Protein AF-A0A959FWA6-F1 (afdb_monomer)

Structure (mmCIF, N/CA/C/O backbone):
data_AF-A0A959FWA6-F1
#
_entry.id   AF-A0A959FWA6-F1
#
loop_
_atom_site.group_PDB
_atom_site.id
_atom_site.type_symbol
_atom_site.label_atom_id
_atom_site.label_alt_id
_atom_site.label_comp_id
_atom_site.label_asym_id
_atom_site.label_entity_id
_atom_site.label_seq_id
_atom_site.pdbx_PDB_ins_code
_atom_site.Cartn_x
_atom_site.Cartn_y
_atom_site.Cartn_z
_atom_site.occupancy
_atom_site.B_iso_or_equiv
_atom_site.auth_seq_id
_atom_site.auth_comp_id
_atom_site.auth_asym_id
_atom_site.auth_atom_id
_atom_site.pdbx_PDB_model_num
ATOM 1 N N . MET A 1 1 ? 40.160 -28.534 -7.342 1.00 63.00 1 MET A N 1
ATOM 2 C CA . MET A 1 1 ? 40.077 -27.084 -7.047 1.00 63.00 1 MET A CA 1
ATOM 3 C C . MET A 1 1 ? 39.257 -26.884 -5.775 1.00 63.00 1 MET A C 1
ATOM 5 O O . MET A 1 1 ? 38.137 -27.387 -5.732 1.00 63.00 1 MET A O 1
ATOM 9 N N . PRO A 1 2 ? 39.785 -26.243 -4.720 1.00 67.00 2 PRO A N 1
ATOM 10 C CA . PRO A 1 2 ? 39.044 -26.059 -3.474 1.00 67.00 2 PRO A CA 1
ATOM 11 C C . PRO A 1 2 ? 37.913 -25.036 -3.663 1.00 67.00 2 PRO A C 1
ATOM 13 O O . PRO A 1 2 ? 38.147 -23.904 -4.085 1.00 67.00 2 PRO A O 1
ATOM 16 N N . ARG A 1 3 ? 36.673 -25.436 -3.354 1.00 66.62 3 ARG A N 1
ATOM 17 C CA . ARG A 1 3 ? 35.486 -24.567 -3.397 1.00 66.62 3 ARG A CA 1
ATOM 18 C C . ARG A 1 3 ? 35.587 -23.527 -2.274 1.00 66.62 3 ARG A C 1
ATOM 20 O O . ARG A 1 3 ? 35.380 -23.858 -1.108 1.00 66.62 3 ARG A O 1
ATOM 27 N N . ARG A 1 4 ? 35.923 -22.275 -2.601 1.00 69.25 4 ARG A N 1
ATOM 28 C CA . ARG A 1 4 ? 35.878 -21.163 -1.636 1.00 69.25 4 ARG A CA 1
ATOM 29 C C . ARG A 1 4 ? 34.428 -20.950 -1.192 1.00 69.25 4 ARG A C 1
ATOM 31 O O . ARG A 1 4 ? 33.586 -20.575 -2.000 1.00 69.25 4 ARG A O 1
ATOM 38 N N . ARG A 1 5 ? 34.136 -21.173 0.093 1.00 67.81 5 ARG A N 1
ATOM 39 C CA . ARG A 1 5 ? 32.869 -20.743 0.701 1.00 67.81 5 ARG A CA 1
ATOM 40 C C . ARG A 1 5 ? 32.933 -19.231 0.896 1.00 67.81 5 ARG A C 1
ATOM 42 O O . ARG A 1 5 ? 33.727 -18.748 1.702 1.00 67.81 5 ARG A O 1
ATOM 49 N N . MET A 1 6 ? 32.135 -18.494 0.133 1.00 74.50 6 MET A N 1
ATOM 50 C CA . MET A 1 6 ? 32.026 -17.044 0.260 1.00 74.50 6 MET A CA 1
ATOM 51 C C . MET A 1 6 ? 31.450 -16.721 1.644 1.00 74.50 6 MET A C 1
ATOM 53 O O . MET A 1 6 ? 30.366 -17.185 1.999 1.00 74.50 6 MET A O 1
ATOM 57 N N . ARG A 1 7 ? 32.201 -15.988 2.470 1.00 77.38 7 ARG A N 1
ATOM 58 C CA . ARG A 1 7 ? 31.714 -15.543 3.780 1.00 77.38 7 ARG A CA 1
ATOM 59 C C . ARG A 1 7 ? 30.859 -14.303 3.558 1.00 77.38 7 ARG A C 1
ATOM 61 O O . ARG A 1 7 ? 31.388 -13.241 3.252 1.00 77.38 7 ARG A O 1
ATOM 68 N N . ILE A 1 8 ? 29.545 -14.454 3.687 1.00 83.31 8 ILE A N 1
ATOM 69 C CA . ILE A 1 8 ? 28.607 -13.330 3.647 1.00 83.31 8 ILE A CA 1
ATOM 70 C C . ILE A 1 8 ? 28.869 -12.460 4.883 1.00 83.31 8 ILE A C 1
ATOM 72 O O . ILE A 1 8 ? 28.822 -12.948 6.015 1.00 83.31 8 ILE A O 1
ATOM 76 N N . THR A 1 9 ? 29.181 -11.184 4.666 1.00 89.44 9 THR A N 1
ATOM 77 C CA . THR A 1 9 ? 29.385 -10.204 5.740 1.00 89.44 9 THR A CA 1
ATOM 78 C C . THR A 1 9 ? 28.043 -9.801 6.359 1.00 89.44 9 THR A C 1
ATOM 80 O O . THR A 1 9 ? 26.993 -9.937 5.730 1.00 89.44 9 THR A O 1
ATOM 83 N N . GLY A 1 10 ? 28.047 -9.296 7.599 1.00 88.25 10 GLY A N 1
ATOM 84 C CA . GLY A 1 10 ? 26.817 -8.816 8.252 1.00 88.25 10 GLY A CA 1
ATOM 85 C C . GLY A 1 10 ? 26.087 -7.751 7.422 1.00 88.25 10 GLY A C 1
ATOM 86 O O . GLY A 1 10 ? 24.872 -7.815 7.272 1.00 88.25 10 GLY A O 1
ATOM 87 N N . PHE A 1 11 ? 26.847 -6.861 6.780 1.00 91.50 11 PHE A N 1
ATOM 88 C CA . PHE A 1 11 ? 26.321 -5.873 5.840 1.00 91.50 11 PHE A CA 1
ATOM 89 C C . PHE A 1 11 ? 25.641 -6.514 4.620 1.00 91.50 11 PHE A C 1
ATOM 91 O O . PHE A 1 11 ? 24.535 -6.126 4.263 1.00 91.50 11 PHE A O 1
ATOM 98 N N . ALA A 1 12 ? 26.243 -7.544 4.017 1.00 91.94 12 ALA A N 1
ATOM 99 C CA . ALA A 1 12 ? 25.627 -8.241 2.890 1.00 91.94 12 ALA A CA 1
ATOM 100 C C . ALA A 1 12 ? 24.301 -8.921 3.280 1.00 91.94 12 ALA A C 1
ATOM 102 O O . ALA A 1 12 ? 23.360 -8.907 2.493 1.00 91.94 12 ALA A O 1
ATOM 103 N N . ARG A 1 13 ? 24.180 -9.452 4.508 1.00 91.00 13 ARG A N 1
ATOM 104 C CA . ARG A 1 13 ? 22.890 -9.964 5.014 1.00 91.00 13 ARG A CA 1
ATOM 105 C C . ARG A 1 13 ? 21.839 -8.858 5.140 1.00 91.00 13 ARG A C 1
ATOM 107 O O . ARG A 1 13 ? 20.689 -9.089 4.790 1.00 91.00 13 ARG A O 1
ATOM 114 N N . PHE A 1 14 ? 22.234 -7.673 5.603 1.00 94.19 14 PHE A N 1
ATOM 115 C CA . PHE A 1 14 ? 21.344 -6.515 5.716 1.00 94.19 14 PHE A CA 1
ATOM 116 C C . PHE A 1 14 ? 20.863 -6.009 4.348 1.00 94.19 14 PHE A C 1
ATOM 118 O O . PHE A 1 14 ? 19.675 -5.760 4.169 1.00 94.19 14 PHE A O 1
ATOM 125 N N . VAL A 1 15 ? 21.752 -5.928 3.354 1.00 93.94 15 VAL A N 1
ATOM 126 C CA . VAL A 1 15 ? 21.371 -5.529 1.988 1.00 93.94 15 VAL A CA 1
ATOM 127 C C . VAL A 1 15 ? 20.414 -6.547 1.361 1.00 93.94 15 VAL A C 1
ATOM 129 O O . VAL A 1 15 ? 19.403 -6.157 0.787 1.00 93.94 15 VAL A O 1
ATOM 132 N N . LEU A 1 16 ? 20.679 -7.848 1.521 1.00 92.12 16 LEU A N 1
ATOM 133 C CA . LEU A 1 16 ? 19.768 -8.899 1.050 1.00 92.12 16 LEU A CA 1
ATOM 134 C C . LEU A 1 16 ? 18.386 -8.807 1.709 1.00 92.12 16 LEU A C 1
ATOM 136 O O . LEU A 1 16 ? 17.377 -9.015 1.042 1.00 92.12 16 LEU A O 1
ATOM 140 N N . PHE A 1 17 ? 18.335 -8.464 2.996 1.00 95.06 17 PHE A N 1
ATOM 141 C CA . PHE A 1 17 ? 17.080 -8.218 3.698 1.00 95.06 17 PHE A CA 1
ATOM 142 C C . PHE A 1 17 ? 16.332 -7.010 3.122 1.00 95.06 17 PHE A C 1
ATOM 144 O O . PHE A 1 17 ? 15.143 -7.120 2.831 1.00 95.06 17 PHE A O 1
ATOM 151 N N . LEU A 1 18 ? 17.015 -5.883 2.893 1.00 93.38 18 LEU A N 1
ATOM 152 C CA . LEU A 1 18 ? 16.394 -4.684 2.321 1.00 93.38 18 LEU A CA 1
ATOM 153 C C . LEU A 1 18 ? 15.797 -4.934 0.936 1.00 93.38 18 LEU A C 1
ATOM 155 O O . LEU A 1 18 ? 14.691 -4.475 0.674 1.00 93.38 18 LEU A O 1
ATOM 159 N N . ILE A 1 19 ? 16.475 -5.699 0.079 1.00 91.94 19 ILE A N 1
ATOM 160 C CA . ILE A 1 19 ? 15.973 -6.027 -1.266 1.00 91.94 19 ILE A CA 1
ATOM 161 C C . ILE A 1 19 ? 14.607 -6.727 -1.212 1.00 91.94 19 ILE A C 1
ATOM 163 O O . ILE A 1 19 ? 13.808 -6.566 -2.126 1.00 91.94 19 ILE A O 1
ATOM 167 N N . ILE A 1 20 ? 14.317 -7.475 -0.145 1.00 92.12 20 ILE A N 1
ATOM 168 C CA . ILE A 1 20 ? 13.043 -8.185 0.023 1.00 92.12 20 ILE A CA 1
ATOM 169 C C . ILE A 1 20 ? 12.034 -7.321 0.786 1.00 92.12 20 ILE A C 1
ATOM 171 O O . ILE A 1 20 ? 10.876 -7.212 0.392 1.00 92.12 20 ILE A O 1
ATOM 175 N N . VAL A 1 21 ? 12.456 -6.687 1.879 1.00 94.12 21 VAL A N 1
ATOM 176 C CA . VAL A 1 21 ? 11.540 -5.975 2.778 1.00 94.12 21 VAL A CA 1
ATOM 177 C C . VAL A 1 21 ? 11.079 -4.641 2.212 1.00 94.12 21 VAL A C 1
ATOM 179 O O . VAL A 1 21 ? 9.923 -4.281 2.407 1.00 94.12 21 VAL A O 1
ATOM 182 N N . VAL A 1 22 ? 11.927 -3.921 1.480 1.00 89.19 22 VAL A N 1
ATOM 183 C CA . VAL A 1 22 ? 11.553 -2.642 0.859 1.00 89.19 22 VAL A CA 1
ATOM 184 C C . VAL A 1 22 ? 10.373 -2.792 -0.114 1.00 89.19 22 VAL A C 1
ATOM 186 O O . VAL A 1 22 ? 9.373 -2.105 0.101 1.00 89.19 22 VAL A O 1
ATOM 189 N N . PRO A 1 23 ? 10.399 -3.690 -1.123 1.00 84.69 23 PRO A N 1
ATOM 190 C CA . PRO A 1 23 ? 9.252 -3.855 -2.015 1.00 84.69 23 PRO A CA 1
ATOM 191 C C . PRO A 1 23 ? 8.021 -4.409 -1.288 1.00 84.69 23 PRO A C 1
ATOM 193 O O . PRO A 1 23 ? 6.915 -3.951 -1.550 1.00 84.69 23 PRO A O 1
ATOM 196 N N . LEU A 1 24 ? 8.185 -5.324 -0.324 1.00 88.12 24 LEU A N 1
ATOM 197 C CA . LEU A 1 24 ? 7.060 -5.821 0.482 1.00 88.12 24 LEU A CA 1
ATOM 198 C C . LEU A 1 24 ? 6.378 -4.708 1.286 1.00 88.12 24 LEU A C 1
ATOM 200 O O . LEU A 1 24 ? 5.153 -4.651 1.356 1.00 88.12 24 LEU A O 1
ATOM 204 N N . THR A 1 25 ? 7.167 -3.812 1.875 1.00 87.62 25 THR A N 1
ATOM 205 C CA . THR A 1 25 ? 6.650 -2.685 2.660 1.00 87.62 25 THR A CA 1
ATOM 206 C C . THR A 1 25 ? 5.933 -1.691 1.755 1.00 87.62 25 THR A C 1
ATOM 208 O O . THR A 1 25 ? 4.872 -1.197 2.119 1.00 87.62 25 THR A O 1
ATOM 211 N N . TYR A 1 26 ? 6.474 -1.437 0.560 1.00 85.62 26 TYR A N 1
ATOM 212 C CA . TYR A 1 26 ? 5.823 -0.598 -0.441 1.00 85.62 26 TYR A CA 1
ATOM 213 C C . TYR A 1 26 ? 4.452 -1.162 -0.844 1.00 85.62 26 T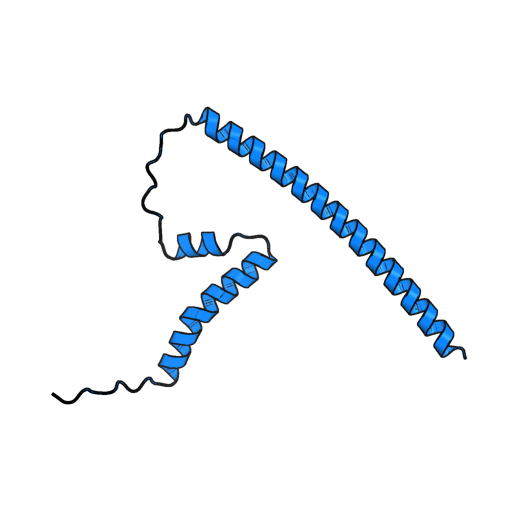YR A C 1
ATOM 215 O O . TYR A 1 26 ? 3.465 -0.441 -0.761 1.00 85.62 26 TYR A O 1
ATOM 223 N N . ILE A 1 27 ? 4.359 -2.463 -1.155 1.00 86.31 27 ILE A N 1
ATOM 224 C CA . ILE A 1 27 ? 3.073 -3.124 -1.453 1.00 86.31 27 ILE A CA 1
ATOM 225 C C . ILE A 1 27 ? 2.107 -2.993 -0.273 1.00 86.31 27 ILE A C 1
ATOM 227 O O . ILE A 1 27 ? 0.945 -2.659 -0.475 1.00 86.31 27 ILE A O 1
ATOM 231 N N . GLY A 1 28 ? 2.577 -3.224 0.957 1.00 85.44 28 GLY A N 1
ATOM 232 C CA . GLY A 1 28 ? 1.738 -3.119 2.151 1.00 85.44 28 GLY A CA 1
ATOM 233 C C . GLY A 1 28 ? 1.176 -1.711 2.372 1.00 85.44 28 GLY A C 1
ATOM 234 O O . GLY A 1 28 ? -0.005 -1.560 2.679 1.00 85.44 28 GLY A O 1
ATOM 235 N N . VAL A 1 29 ? 1.998 -0.674 2.178 1.00 85.38 29 VAL A N 1
ATOM 236 C CA . VAL A 1 29 ? 1.564 0.728 2.295 1.00 85.38 29 VAL A CA 1
ATOM 237 C C . VAL A 1 29 ? 0.605 1.106 1.169 1.00 85.38 29 VAL A C 1
ATOM 239 O O . VAL A 1 29 ? -0.399 1.763 1.433 1.00 85.38 29 VAL A O 1
ATOM 242 N N . SER A 1 30 ? 0.885 0.693 -0.066 1.00 80.00 30 SER A N 1
ATOM 243 C CA . SER A 1 30 ? 0.011 0.963 -1.209 1.00 80.00 30 SER A CA 1
ATOM 244 C C . SER A 1 30 ? -1.345 0.270 -1.059 1.00 80.00 30 SER A C 1
ATOM 246 O O . SER A 1 30 ? -2.364 0.924 -1.248 1.00 80.00 30 SER A O 1
ATOM 248 N N . TYR A 1 31 ? -1.377 -0.983 -0.585 1.00 83.44 31 TYR A N 1
ATOM 249 C CA . TYR A 1 31 ? -2.626 -1.703 -0.309 1.00 83.44 31 TYR A CA 1
ATOM 250 C C . TYR A 1 31 ? -3.494 -0.974 0.722 1.00 83.44 31 TYR A C 1
ATOM 252 O O . TYR A 1 31 ? -4.699 -0.844 0.540 1.00 83.44 31 TYR A O 1
ATOM 260 N N . TYR A 1 32 ? -2.883 -0.436 1.783 1.00 79.31 32 TYR A N 1
ATOM 261 C CA . TYR A 1 32 ? -3.612 0.344 2.786 1.00 79.31 32 TYR A CA 1
ATOM 262 C C . TYR A 1 32 ? -4.181 1.661 2.230 1.00 79.31 32 TYR A C 1
ATOM 264 O O . TYR A 1 32 ? -5.207 2.139 2.702 1.00 79.31 32 TYR A O 1
ATOM 272 N N . LYS A 1 33 ? -3.526 2.255 1.228 1.00 80.75 33 LYS A N 1
ATOM 273 C CA . LYS A 1 33 ? -3.977 3.488 0.567 1.00 80.75 33 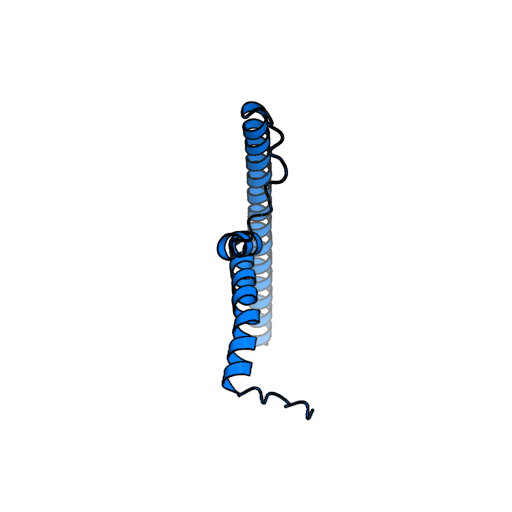LYS A CA 1
ATOM 274 C C . LYS A 1 33 ? -4.953 3.251 -0.592 1.00 80.75 33 LYS A C 1
ATOM 276 O O . LYS A 1 33 ? -5.427 4.226 -1.162 1.00 80.75 33 LYS A O 1
ATOM 281 N N . GLY A 1 34 ? -5.231 1.994 -0.947 1.00 68.00 34 GLY A N 1
ATOM 282 C CA . GLY A 1 34 ? -6.018 1.648 -2.135 1.00 68.00 34 GLY A CA 1
ATOM 283 C C . GLY A 1 34 ? -5.268 1.853 -3.458 1.00 68.00 34 GLY A C 1
ATOM 284 O O . GLY A 1 34 ? -5.884 1.845 -4.516 1.00 68.00 34 GLY A O 1
ATOM 285 N N . GLU A 1 35 ? -3.946 2.041 -3.414 1.00 73.31 35 GLU A N 1
ATOM 286 C CA . GLU A 1 35 ? -3.095 2.149 -4.600 1.00 73.31 35 GLU A CA 1
ATOM 287 C C . GLU A 1 35 ? -2.567 0.771 -5.022 1.00 73.31 35 GLU A C 1
ATOM 289 O O . GLU A 1 35 ? -2.206 -0.068 -4.188 1.00 73.31 35 GLU A O 1
ATOM 294 N N . ASP A 1 36 ? -2.433 0.557 -6.332 1.00 74.44 36 ASP A N 1
ATOM 295 C CA . ASP A 1 36 ? -2.000 -0.720 -6.898 1.00 74.44 36 ASP A CA 1
ATOM 296 C C . ASP A 1 36 ? -0.463 -0.872 -6.849 1.00 74.44 36 ASP A C 1
ATOM 298 O O . ASP A 1 36 ? 0.272 -0.729 -7.831 1.00 74.44 36 ASP A O 1
ATOM 302 N N . GLY A 1 37 ? 0.062 -1.127 -5.646 1.00 74.50 37 GLY A N 1
ATOM 303 C CA . GLY A 1 37 ? 1.505 -1.147 -5.372 1.00 74.50 37 GLY A CA 1
ATOM 304 C C . GLY A 1 37 ? 2.288 -2.186 -6.179 1.00 74.50 37 GLY A C 1
ATOM 305 O O . GLY A 1 37 ? 3.476 -2.001 -6.443 1.00 74.50 37 GLY A O 1
ATOM 306 N N . LEU A 1 38 ? 1.632 -3.270 -6.610 1.00 74.50 38 LEU A N 1
ATOM 307 C CA . LEU A 1 38 ? 2.253 -4.289 -7.453 1.00 74.50 38 LEU A CA 1
ATOM 308 C C . LEU A 1 38 ? 2.461 -3.788 -8.889 1.00 74.50 38 LEU A C 1
ATOM 310 O O . LEU A 1 38 ? 3.469 -4.134 -9.505 1.00 74.50 38 LEU A O 1
ATOM 314 N N . GLN A 1 39 ? 1.539 -2.976 -9.410 1.00 73.06 39 GLN A N 1
ATOM 315 C CA . GLN A 1 39 ? 1.651 -2.375 -10.736 1.00 73.06 39 GLN A CA 1
ATOM 316 C C . GLN A 1 39 ? 2.759 -1.314 -10.751 1.00 73.06 39 GLN A C 1
ATOM 318 O O . GLN A 1 39 ? 3.680 -1.408 -11.558 1.00 73.06 39 GLN A O 1
ATOM 323 N N . ASN A 1 40 ? 2.789 -0.436 -9.746 1.00 77.44 40 ASN A N 1
ATOM 324 C CA . ASN A 1 40 ? 3.848 0.566 -9.595 1.00 77.44 40 ASN A CA 1
ATOM 325 C C . ASN A 1 40 ? 5.252 -0.053 -9.468 1.00 77.44 40 ASN A C 1
ATOM 327 O O . ASN A 1 40 ? 6.216 0.501 -9.988 1.00 77.44 40 ASN A O 1
ATOM 331 N N . ILE A 1 41 ? 5.398 -1.207 -8.799 1.00 74.50 41 ILE A N 1
ATOM 332 C CA . ILE A 1 41 ? 6.684 -1.924 -8.725 1.00 74.50 41 ILE A CA 1
ATOM 333 C C . ILE A 1 41 ? 7.103 -2.471 -10.090 1.00 74.50 41 ILE A C 1
ATOM 335 O O . ILE A 1 41 ? 8.288 -2.414 -10.418 1.00 74.50 41 ILE A O 1
ATOM 339 N N . LYS A 1 42 ? 6.166 -3.015 -10.876 1.00 76.50 42 LYS A N 1
ATOM 340 C CA . LYS A 1 42 ? 6.465 -3.501 -12.232 1.00 76.50 42 LYS A CA 1
ATOM 341 C C . LYS A 1 42 ? 6.957 -2.355 -13.116 1.00 76.50 42 LYS A C 1
ATOM 343 O O . LYS A 1 42 ? 7.973 -2.520 -13.790 1.00 76.50 42 LYS A O 1
ATOM 348 N N . ASP A 1 43 ? 6.310 -1.198 -13.009 1.00 77.94 43 ASP A N 1
ATOM 349 C CA . ASP A 1 43 ? 6.661 0.015 -13.748 1.00 77.94 43 ASP A CA 1
ATOM 350 C C . ASP A 1 43 ? 8.019 0.588 -13.286 1.00 77.94 43 ASP A C 1
ATOM 352 O O . ASP A 1 43 ? 8.886 0.885 -14.107 1.00 77.94 43 ASP A O 1
ATOM 356 N N . LEU A 1 44 ? 8.273 0.653 -11.969 1.00 75.19 44 LEU A N 1
ATOM 357 C CA . LEU A 1 44 ? 9.547 1.101 -11.375 1.00 75.19 44 LEU A CA 1
ATOM 358 C C . LEU A 1 44 ? 10.732 0.192 -11.718 1.00 75.19 44 LEU A C 1
ATOM 360 O O . LEU A 1 44 ? 11.856 0.670 -11.878 1.00 75.19 44 LEU A O 1
ATOM 364 N N . LEU A 1 45 ? 10.503 -1.120 -11.796 1.00 77.25 45 LEU A N 1
ATOM 365 C CA . LEU A 1 45 ? 11.532 -2.095 -12.155 1.00 77.25 45 LEU A CA 1
ATOM 366 C C . LEU A 1 45 ? 11.759 -2.181 -13.669 1.00 77.25 45 LEU A C 1
ATOM 368 O O . LEU A 1 45 ? 12.612 -2.959 -14.098 1.00 77.25 45 LEU A O 1
ATOM 372 N N . GLY A 1 46 ? 11.021 -1.406 -14.475 1.00 68.06 46 GLY A N 1
ATOM 373 C CA . GLY A 1 46 ? 11.116 -1.447 -15.933 1.00 68.06 46 GLY A CA 1
ATOM 374 C C . GLY A 1 46 ? 10.786 -2.828 -16.497 1.00 68.06 46 GLY A C 1
ATOM 375 O O . GLY A 1 46 ? 11.223 -3.168 -17.595 1.00 68.06 46 GLY A O 1
ATOM 376 N N . ILE A 1 47 ? 10.033 -3.639 -15.744 1.00 68.69 47 ILE A N 1
ATOM 377 C CA . ILE A 1 47 ? 9.437 -4.874 -16.243 1.00 68.69 47 ILE A CA 1
ATOM 378 C C . ILE A 1 47 ? 8.192 -4.432 -17.008 1.00 68.69 47 ILE A C 1
ATOM 380 O O . ILE A 1 47 ? 7.059 -4.701 -16.613 1.00 68.69 47 ILE A O 1
ATOM 384 N N . GLU A 1 48 ? 8.416 -3.708 -18.107 1.00 56.22 48 GLU A N 1
ATOM 385 C CA . GLU A 1 48 ? 7.425 -3.621 -19.160 1.00 56.22 48 GLU A CA 1
ATOM 386 C C . GLU A 1 48 ? 7.137 -5.068 -19.545 1.00 56.22 48 GLU A C 1
ATOM 388 O O . GLU A 1 48 ? 8.023 -5.820 -19.972 1.00 56.22 48 GLU A O 1
ATOM 393 N N . GLN A 1 49 ? 5.895 -5.498 -19.326 1.00 55.62 49 GLN A N 1
ATOM 394 C CA . GLN A 1 49 ? 5.394 -6.662 -20.034 1.00 55.62 49 GLN A CA 1
ATOM 395 C C . GLN A 1 49 ? 5.740 -6.396 -21.499 1.00 55.62 49 GLN A C 1
ATOM 397 O O . GLN A 1 49 ? 5.385 -5.332 -22.014 1.00 55.62 49 GLN A O 1
ATOM 402 N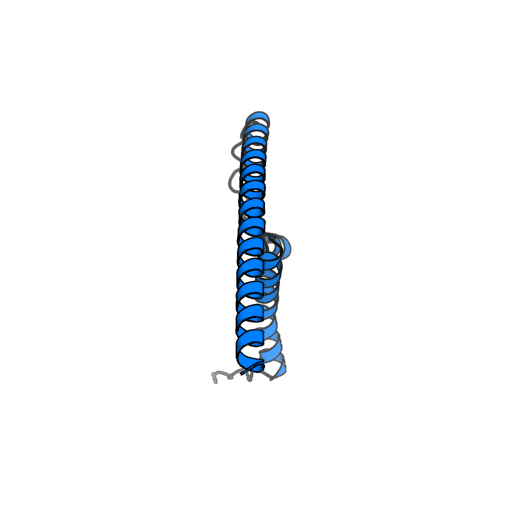 N . GLN A 1 50 ? 6.484 -7.308 -22.143 1.00 48.44 50 GLN A N 1
ATOM 403 C CA . GLN A 1 50 ? 6.591 -7.300 -23.604 1.00 48.44 50 GLN A CA 1
ATOM 404 C C . GLN A 1 50 ? 5.207 -6.955 -24.136 1.00 48.44 50 GLN A C 1
ATOM 406 O O . GLN A 1 50 ? 4.258 -7.538 -23.605 1.00 48.44 50 GLN A O 1
ATOM 411 N N . PRO A 1 51 ? 5.071 -6.007 -25.079 1.00 45.53 51 PRO A N 1
ATOM 412 C CA . PRO A 1 51 ? 3.765 -5.564 -25.520 1.00 45.53 51 PRO A CA 1
ATOM 413 C C . PRO A 1 51 ? 2.995 -6.809 -25.932 1.00 45.53 51 PRO A C 1
ATOM 415 O O . PRO A 1 51 ? 3.282 -7.401 -26.972 1.00 45.53 51 PRO A O 1
ATOM 418 N N . THR A 1 52 ? 2.060 -7.241 -25.082 1.00 47.72 52 THR A N 1
ATOM 419 C CA . THR A 1 52 ? 0.993 -8.143 -25.473 1.00 47.72 52 THR A CA 1
ATOM 420 C C . THR A 1 52 ? 0.443 -7.461 -26.699 1.00 47.72 52 THR A C 1
ATOM 422 O O . THR A 1 52 ? 0.058 -6.294 -26.586 1.00 47.72 52 THR A O 1
ATOM 425 N N . GLU A 1 53 ? 0.601 -8.102 -27.860 1.00 44.53 53 GLU A N 1
ATOM 426 C CA . GLU A 1 53 ? 0.290 -7.533 -29.165 1.00 44.53 53 GLU A CA 1
ATOM 427 C C . GLU A 1 53 ? -0.897 -6.596 -29.008 1.00 44.53 53 GLU A C 1
ATOM 429 O O . GLU A 1 53 ? -1.974 -7.038 -28.595 1.00 44.53 53 GLU A O 1
ATOM 434 N N . LYS A 1 54 ? -0.673 -5.292 -29.230 1.00 42.88 54 LYS A N 1
ATOM 435 C CA . LYS A 1 54 ? -1.760 -4.325 -29.304 1.00 42.88 54 LYS A CA 1
ATOM 436 C C . LYS A 1 54 ? -2.640 -4.803 -30.445 1.00 42.88 54 LYS A C 1
ATOM 438 O O . LYS A 1 54 ? -2.427 -4.447 -31.601 1.00 42.88 54 LYS A O 1
ATOM 443 N N . LYS A 1 55 ? -3.613 -5.652 -30.124 1.00 45.72 55 LYS A N 1
ATOM 444 C CA . LYS A 1 55 ? -4.798 -5.840 -30.929 1.00 45.72 55 LYS A CA 1
ATOM 445 C C . LYS A 1 55 ? -5.348 -4.430 -31.003 1.00 45.72 55 LYS A C 1
ATOM 447 O O . LYS A 1 55 ? -5.701 -3.866 -29.975 1.00 45.72 55 LYS A O 1
ATOM 452 N N . THR A 1 56 ? -5.255 -3.819 -32.176 1.00 45.75 56 THR A N 1
ATOM 453 C CA . THR A 1 56 ? -5.844 -2.516 -32.469 1.00 45.75 56 THR A CA 1
ATOM 454 C C . THR A 1 56 ? -7.342 -2.663 -32.251 1.00 45.75 56 THR A C 1
ATOM 456 O O . THR A 1 56 ? -8.078 -3.054 -33.155 1.00 45.75 56 THR A O 1
ATOM 459 N N . VAL A 1 57 ? -7.763 -2.490 -31.005 1.00 52.62 57 VAL A N 1
ATOM 460 C CA . VAL A 1 57 ? -9.144 -2.262 -30.635 1.00 52.62 57 VAL A CA 1
ATOM 461 C C . VAL A 1 57 ? -9.373 -0.794 -30.951 1.00 52.62 57 VAL A C 1
ATOM 463 O O . VAL A 1 57 ? -8.562 0.059 -30.599 1.00 52.62 57 VAL A O 1
ATOM 466 N N . ASP A 1 58 ? -10.414 -0.540 -31.733 1.00 49.09 58 ASP A N 1
ATOM 467 C CA . ASP A 1 58 ? -10.861 0.798 -32.095 1.00 49.09 58 ASP A CA 1
ATOM 468 C C . ASP A 1 58 ? -10.898 1.681 -30.829 1.00 49.09 58 ASP A C 1
ATOM 470 O O . ASP A 1 58 ? -11.520 1.261 -29.846 1.00 49.09 58 ASP A O 1
ATOM 474 N N . PRO A 1 59 ? -10.266 2.872 -30.806 1.00 56.69 59 PRO A N 1
ATOM 475 C CA . PRO A 1 59 ? -10.224 3.735 -29.618 1.00 56.69 59 PRO A CA 1
ATOM 476 C C . PRO A 1 59 ? -11.622 4.061 -29.066 1.00 56.69 59 PRO A C 1
ATOM 478 O O . PRO A 1 59 ? -11.790 4.263 -27.869 1.00 56.69 59 PRO A O 1
ATOM 481 N N . THR A 1 60 ? -12.651 4.007 -29.915 1.00 57.38 60 THR A N 1
ATOM 482 C CA . THR A 1 60 ? -14.058 4.211 -29.542 1.00 57.38 60 THR A CA 1
ATOM 483 C C . THR A 1 60 ? -14.633 3.090 -28.665 1.00 57.38 60 THR A C 1
ATOM 485 O O . THR A 1 60 ? -15.568 3.320 -27.904 1.00 57.38 60 THR A O 1
ATOM 488 N N . VAL A 1 61 ? -14.104 1.867 -28.764 1.00 60.34 61 VAL A N 1
ATOM 489 C CA . VAL A 1 61 ? -14.538 0.719 -27.946 1.00 60.34 61 VAL A CA 1
ATOM 490 C C . VAL A 1 61 ? -13.809 0.706 -26.602 1.00 60.34 61 VAL A C 1
ATOM 492 O O . VAL A 1 61 ? -14.393 0.328 -25.590 1.00 60.34 61 VAL A O 1
ATOM 495 N N . GLU A 1 62 ? -12.552 1.146 -26.577 1.00 59.62 62 GLU A N 1
ATOM 496 C CA . GLU A 1 62 ? -11.758 1.246 -25.350 1.00 59.62 62 GLU A CA 1
ATOM 497 C C . GLU A 1 62 ? -12.288 2.356 -24.430 1.00 59.62 62 GLU A C 1
ATOM 499 O O . GLU A 1 62 ? -12.484 2.110 -23.244 1.00 59.62 62 GLU A O 1
ATOM 504 N N . GLU A 1 63 ? -12.642 3.525 -24.976 1.00 63.62 63 GLU A N 1
ATOM 505 C CA . GLU A 1 63 ? -13.291 4.604 -24.214 1.00 63.62 63 GLU A CA 1
ATOM 506 C C . GLU A 1 63 ? -14.629 4.163 -23.600 1.00 63.62 63 GLU A C 1
ATOM 508 O O . GLU A 1 63 ? -14.878 4.419 -22.424 1.00 63.62 63 GLU A O 1
ATOM 513 N N . ALA A 1 64 ? -15.456 3.427 -24.349 1.00 66.81 64 ALA A N 1
ATOM 514 C CA . ALA A 1 64 ? -16.734 2.920 -23.844 1.00 66.81 64 ALA A CA 1
ATOM 515 C C . ALA A 1 64 ? -16.563 1.881 -22.717 1.00 66.81 64 ALA A C 1
ATOM 517 O O . ALA A 1 64 ? -17.339 1.870 -21.763 1.00 66.81 64 ALA A O 1
ATOM 518 N N . LEU A 1 65 ? -15.541 1.021 -22.803 1.00 69.06 65 LEU A N 1
ATOM 519 C CA . LEU A 1 65 ? -15.224 0.039 -21.758 1.00 69.06 65 LEU A CA 1
ATOM 520 C C . LEU A 1 65 ? -14.597 0.679 -20.516 1.00 69.06 65 LEU A C 1
ATOM 522 O O . LEU A 1 65 ? -14.800 0.184 -19.407 1.00 69.06 65 LEU A O 1
ATOM 526 N N . LEU A 1 66 ? -13.823 1.749 -20.693 1.00 70.88 66 LEU A N 1
ATOM 527 C CA . LEU A 1 66 ? -13.261 2.529 -19.593 1.00 70.88 66 LEU A CA 1
ATOM 528 C C . LEU A 1 66 ? -14.357 3.309 -18.863 1.00 70.88 66 LEU A C 1
ATOM 530 O O . LEU A 1 66 ? -14.359 3.338 -17.637 1.00 70.88 66 LEU A O 1
ATOM 534 N N . GLU A 1 67 ? -15.318 3.888 -19.585 1.00 75.19 67 GLU A N 1
ATOM 535 C CA . GLU A 1 67 ? -16.437 4.609 -18.973 1.00 75.19 67 GLU A CA 1
ATOM 536 C C . GLU A 1 67 ? -17.362 3.675 -18.177 1.00 75.19 67 GLU A C 1
ATOM 538 O O . GLU A 1 67 ? -17.796 4.025 -17.079 1.00 75.19 67 GLU A O 1
ATOM 543 N N . ASP A 1 68 ? -17.610 2.462 -18.677 1.00 74.12 68 ASP A N 1
ATOM 544 C CA . ASP A 1 68 ? -18.370 1.444 -17.943 1.00 74.12 68 ASP A CA 1
ATOM 545 C C . ASP A 1 68 ? -17.631 1.004 -16.667 1.00 74.12 68 ASP A C 1
ATOM 547 O O . ASP A 1 68 ? -18.216 0.963 -15.586 1.00 74.12 68 ASP A O 1
ATOM 551 N N . GLN A 1 69 ? -16.312 0.795 -16.753 1.00 73.50 69 GLN A N 1
ATOM 552 C CA . GLN A 1 69 ? -15.478 0.491 -15.586 1.00 73.50 69 GLN A CA 1
ATOM 553 C C . GLN A 1 69 ? -15.499 1.613 -14.543 1.00 73.50 69 GLN A C 1
ATOM 555 O O . GLN A 1 69 ? -15.646 1.330 -13.354 1.00 73.50 69 GLN A O 1
ATOM 560 N N . ILE A 1 70 ? -15.404 2.877 -14.967 1.00 78.81 70 ILE A N 1
ATOM 561 C CA . ILE A 1 70 ? -15.492 4.034 -14.066 1.00 78.81 70 ILE A CA 1
ATOM 562 C C . ILE A 1 70 ? -16.837 4.037 -13.337 1.00 78.81 70 ILE A C 1
ATOM 564 O O . ILE A 1 70 ? -16.853 4.124 -12.114 1.00 78.81 70 ILE A O 1
ATOM 568 N N . ARG A 1 71 ? -17.953 3.834 -14.047 1.00 81.44 71 ARG A N 1
ATOM 569 C CA . ARG A 1 71 ? -19.286 3.782 -13.422 1.00 81.44 71 ARG A CA 1
ATOM 570 C C . ARG A 1 71 ? -19.425 2.634 -12.429 1.00 81.44 71 ARG A C 1
ATOM 572 O O . ARG A 1 71 ? -20.014 2.815 -11.367 1.00 81.44 71 ARG A O 1
ATOM 579 N N . 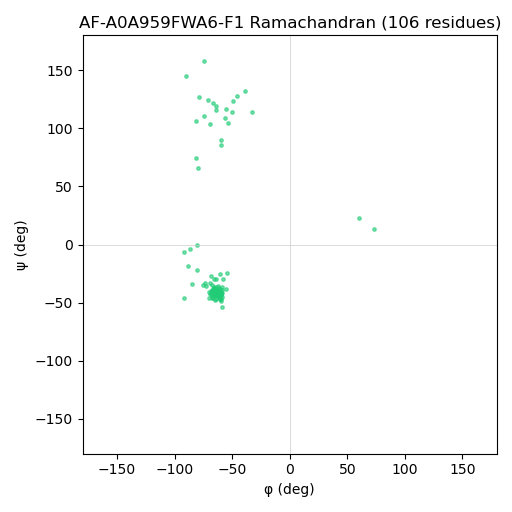THR A 1 72 ? -18.883 1.459 -12.751 1.00 77.88 72 THR A N 1
ATOM 580 C CA . THR A 1 72 ? -18.902 0.325 -11.815 1.00 77.88 72 THR A CA 1
ATOM 581 C C . THR A 1 72 ? -18.060 0.598 -10.570 1.00 77.88 72 THR A C 1
ATOM 583 O O . THR A 1 72 ? -18.520 0.330 -9.464 1.00 77.88 72 THR A O 1
ATOM 586 N N . MET A 1 73 ? -16.881 1.208 -10.725 1.00 74.44 73 MET A N 1
ATOM 587 C CA . MET A 1 73 ? -16.029 1.590 -9.598 1.00 74.44 73 MET A CA 1
ATOM 588 C C . MET A 1 73 ? -16.666 2.680 -8.733 1.00 74.44 73 MET A C 1
ATOM 590 O O . MET A 1 73 ? -16.588 2.604 -7.512 1.00 74.44 73 MET A O 1
ATOM 594 N N . GLU A 1 74 ? -17.325 3.671 -9.335 1.00 81.00 74 GLU A N 1
ATOM 595 C CA . GLU A 1 74 ? -18.054 4.712 -8.602 1.00 81.00 74 GLU A CA 1
ATOM 596 C C . GLU A 1 74 ? -19.200 4.119 -7.771 1.00 81.00 74 GLU A C 1
ATOM 598 O O . GLU A 1 74 ? -19.331 4.439 -6.590 1.00 81.00 74 GLU A O 1
ATOM 603 N N . ALA A 1 75 ? -19.973 3.193 -8.345 1.00 82.00 75 ALA A N 1
ATOM 604 C CA . ALA A 1 75 ? -21.046 2.503 -7.630 1.00 82.00 75 ALA A CA 1
ATOM 605 C C . ALA A 1 75 ? -20.518 1.628 -6.478 1.00 82.00 75 ALA A C 1
ATOM 607 O O . ALA A 1 75 ? -21.123 1.563 -5.406 1.00 82.00 75 ALA A O 1
ATOM 608 N N . GLU A 1 76 ? -19.378 0.961 -6.673 1.00 80.56 76 GLU A N 1
ATOM 609 C CA . GLU A 1 76 ? -18.726 0.192 -5.611 1.00 80.56 76 GLU A CA 1
ATOM 610 C C . GLU A 1 76 ? -18.187 1.088 -4.491 1.00 80.56 76 GLU A C 1
ATOM 612 O O . GLU A 1 76 ? -18.319 0.730 -3.320 1.00 80.56 76 GLU A O 1
ATOM 617 N N . LEU A 1 77 ? -17.620 2.252 -4.821 1.00 80.81 77 LEU A N 1
ATOM 618 C CA . LEU A 1 77 ? -17.159 3.227 -3.830 1.00 80.81 77 LEU A CA 1
ATOM 619 C C . LEU A 1 77 ? -18.314 3.752 -2.978 1.00 80.81 77 LEU A C 1
ATOM 621 O O . LEU A 1 77 ? -18.184 3.800 -1.757 1.00 80.81 77 LEU A O 1
ATOM 625 N N . GLU A 1 78 ? -19.444 4.091 -3.595 1.00 86.12 78 GLU A N 1
ATOM 626 C CA . GLU A 1 78 ? -20.639 4.547 -2.879 1.00 86.12 78 GLU A CA 1
ATOM 627 C C . GLU A 1 78 ? -21.185 3.451 -1.949 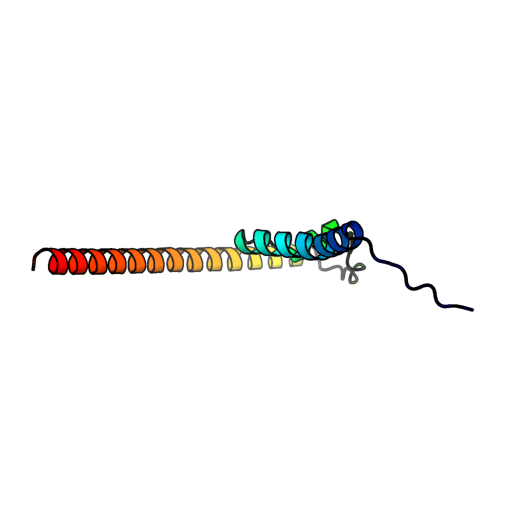1.00 86.12 78 GLU A C 1
ATOM 629 O O . GLU A 1 78 ? -21.458 3.696 -0.772 1.00 86.12 78 GLU A O 1
ATOM 634 N N . ALA A 1 79 ? -21.255 2.206 -2.429 1.00 84.44 79 ALA A N 1
ATOM 635 C CA . ALA 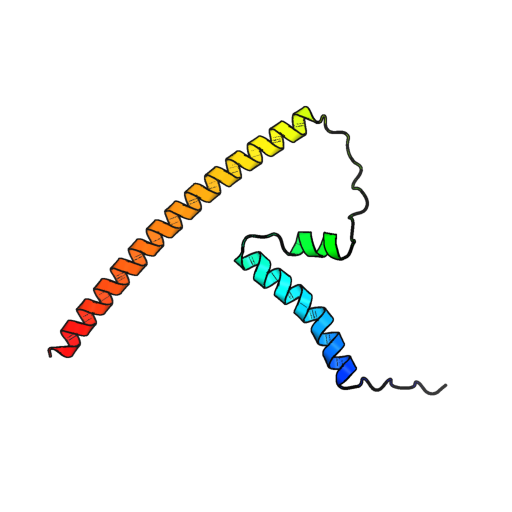A 1 79 ? -21.686 1.073 -1.613 1.00 84.44 79 ALA A CA 1
ATOM 636 C C . ALA A 1 79 ? -20.728 0.791 -0.440 1.00 84.44 79 ALA A C 1
ATOM 638 O O . ALA A 1 79 ? -21.166 0.483 0.672 1.00 84.44 79 ALA A O 1
ATOM 639 N N . GLN A 1 80 ? -19.415 0.896 -0.667 1.00 79.25 80 GLN A N 1
ATOM 640 C CA . GLN A 1 80 ? -18.415 0.729 0.387 1.00 79.25 80 GLN A CA 1
ATOM 641 C C . GLN A 1 80 ? -18.473 1.860 1.415 1.00 79.25 80 GLN A C 1
ATOM 643 O O . GLN A 1 80 ? -18.369 1.581 2.608 1.00 79.25 80 GLN A O 1
ATOM 648 N N . GLN A 1 81 ? -18.679 3.106 0.982 1.00 83.31 81 GLN A N 1
ATOM 649 C CA . GLN A 1 81 ? -18.861 4.247 1.880 1.00 83.31 81 GLN A CA 1
ATOM 650 C C . GLN A 1 81 ? -20.086 4.064 2.777 1.00 83.31 81 GLN A C 1
ATOM 652 O O . GLN A 1 81 ? -19.955 4.187 3.992 1.00 83.31 81 GLN A O 1
ATOM 657 N N . GLY A 1 82 ? -21.231 3.656 2.220 1.00 84.69 82 GLY A N 1
ATOM 658 C CA . GLY A 1 82 ? -22.426 3.373 3.023 1.00 84.69 82 GLY A CA 1
ATOM 659 C C . GLY A 1 82 ? -22.193 2.275 4.067 1.00 84.69 82 GLY A C 1
ATOM 660 O O . GLY A 1 82 ? -22.615 2.398 5.214 1.00 84.69 82 GLY A O 1
ATOM 661 N N . LYS A 1 83 ? -21.441 1.228 3.710 1.00 85.56 83 LYS A N 1
ATOM 662 C CA . LYS A 1 83 ? -21.081 0.161 4.653 1.00 85.56 83 LYS A CA 1
ATOM 663 C C . LYS A 1 83 ? -20.137 0.637 5.762 1.00 85.56 83 LYS A C 1
ATOM 665 O O . LYS A 1 83 ? -20.214 0.139 6.883 1.00 85.56 83 LYS A O 1
ATOM 670 N N . ILE A 1 84 ? -19.223 1.558 5.454 1.00 87.31 84 ILE A N 1
ATOM 671 C CA . ILE A 1 84 ? -18.344 2.168 6.458 1.00 87.31 84 ILE A CA 1
ATOM 672 C C . ILE A 1 84 ? -19.180 2.987 7.440 1.00 87.31 84 ILE A C 1
ATOM 674 O O . ILE A 1 84 ? -19.032 2.784 8.639 1.00 87.31 84 ILE A O 1
ATOM 678 N N . GLU A 1 85 ? -20.091 3.832 6.954 1.00 87.75 85 GLU A N 1
ATOM 679 C CA . GLU A 1 85 ? -20.972 4.631 7.815 1.00 87.75 85 GLU A CA 1
ATOM 680 C C . GLU A 1 85 ? -21.845 3.756 8.725 1.00 87.75 85 GLU A C 1
ATOM 682 O O . GLU A 1 85 ? -21.952 4.019 9.923 1.00 87.75 85 GLU A O 1
ATOM 687 N N . GLU A 1 86 ? -22.423 2.677 8.190 1.00 90.06 86 GLU A N 1
ATOM 688 C CA . GLU A 1 86 ? -23.209 1.716 8.973 1.00 90.06 86 GLU A CA 1
ATOM 689 C C . GLU A 1 86 ? -22.366 1.063 10.079 1.00 90.06 86 GLU A C 1
ATOM 691 O O . GLU A 1 86 ? -22.767 1.015 11.243 1.00 90.06 86 GLU A O 1
ATOM 696 N N . MET A 1 87 ? -21.161 0.606 9.734 1.00 83.88 87 MET A N 1
ATOM 697 C CA . MET A 1 87 ? -20.262 -0.046 10.684 1.00 83.88 87 MET A CA 1
ATOM 698 C C . MET A 1 87 ? -19.713 0.936 11.729 1.00 83.88 87 MET A C 1
ATOM 700 O O . MET A 1 87 ? -19.494 0.562 12.882 1.00 83.88 87 MET A O 1
ATOM 704 N N . GLU A 1 88 ? -19.503 2.200 11.361 1.00 87.56 88 GLU A N 1
ATOM 705 C CA . GLU A 1 88 ? -19.126 3.262 12.295 1.00 87.56 88 GLU A CA 1
ATOM 706 C C . GLU A 1 88 ? -20.252 3.570 13.288 1.00 87.56 88 GLU A C 1
ATOM 708 O O . GLU A 1 88 ? -19.979 3.698 14.487 1.00 87.56 88 GLU A O 1
ATOM 713 N N . ALA A 1 8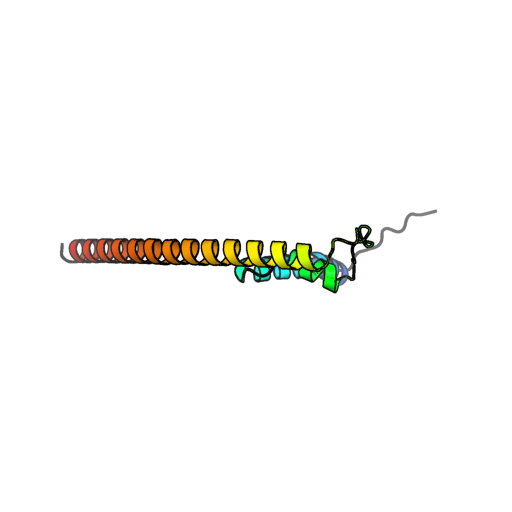9 ? -21.504 3.609 12.824 1.00 88.62 89 ALA A N 1
ATOM 714 C CA . ALA A 1 89 ? -22.673 3.777 13.682 1.00 88.62 89 ALA A CA 1
ATOM 715 C C . ALA A 1 89 ? -22.822 2.612 14.676 1.00 88.62 89 ALA A C 1
ATOM 717 O O . ALA A 1 89 ? -22.998 2.846 15.873 1.00 88.62 89 ALA A O 1
ATOM 718 N N . GLU A 1 90 ? -22.655 1.367 14.220 1.00 89.81 90 GLU A N 1
ATOM 719 C CA . GLU A 1 90 ? -22.703 0.184 15.0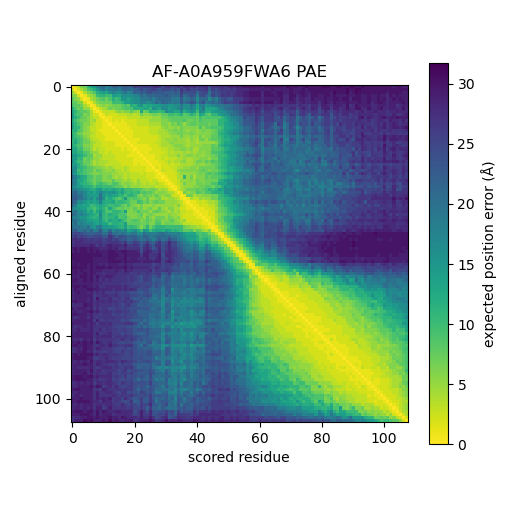92 1.00 89.81 90 GLU A CA 1
ATOM 720 C C . GLU A 1 90 ? -21.586 0.216 16.150 1.00 89.81 90 GLU A C 1
ATOM 722 O O . GLU A 1 90 ? -21.817 -0.024 17.337 1.00 89.81 90 GLU A O 1
ATOM 727 N N . VAL A 1 91 ? -20.361 0.580 15.757 1.00 87.88 91 VAL A N 1
ATOM 728 C CA . VAL A 1 91 ? -19.240 0.738 16.697 1.00 87.88 91 VAL A CA 1
ATOM 729 C C . VAL A 1 91 ? -19.529 1.825 17.731 1.00 87.88 91 VAL A C 1
ATOM 731 O O . VAL A 1 91 ? -19.123 1.689 18.889 1.00 87.88 91 VAL A O 1
ATOM 734 N N . GLN A 1 92 ? -20.191 2.910 17.337 1.00 89.94 92 GLN A N 1
ATOM 735 C CA . GLN A 1 92 ? -20.567 3.975 18.256 1.00 89.94 92 GLN A CA 1
ATOM 736 C C . GLN A 1 92 ? -21.622 3.500 19.262 1.00 89.94 92 GLN A C 1
ATOM 738 O O . GLN A 1 92 ? -21.427 3.681 20.464 1.00 89.94 92 GLN A O 1
ATOM 743 N N . GLU A 1 93 ? -22.660 2.804 18.806 1.00 89.62 93 GLU A N 1
ATOM 744 C CA . GLU A 1 93 ? -23.704 2.245 19.671 1.00 89.62 93 GLU A CA 1
ATOM 745 C C . GLU A 1 93 ? -23.129 1.229 20.674 1.00 89.62 93 GLU A C 1
ATOM 747 O O . GLU A 1 93 ? -23.385 1.290 21.880 1.00 89.62 93 GLU A O 1
ATOM 752 N N . LEU A 1 94 ? -22.255 0.333 20.204 1.00 88.25 94 LEU A N 1
ATOM 753 C CA . LEU A 1 94 ? -21.549 -0.626 21.057 1.00 88.25 94 LEU A CA 1
ATOM 754 C C . LEU A 1 94 ? -20.675 0.072 22.109 1.00 88.25 94 LEU A C 1
ATOM 756 O O . LEU A 1 94 ? -20.623 -0.368 23.262 1.00 88.25 94 LEU A O 1
ATOM 760 N N . LYS A 1 95 ? -19.991 1.163 21.745 1.00 88.19 95 LYS A N 1
ATOM 761 C CA . LYS A 1 95 ? -19.191 1.954 22.694 1.00 88.19 95 LYS A CA 1
ATOM 762 C C . LYS A 1 95 ? -20.064 2.588 23.773 1.00 88.19 95 LYS A C 1
ATOM 764 O O . LYS A 1 95 ? -19.685 2.527 24.943 1.00 88.19 95 LYS A O 1
ATOM 769 N N . GLU A 1 96 ? -21.212 3.148 23.403 1.00 89.38 96 GLU A N 1
ATOM 770 C CA . GLU A 1 96 ? -22.163 3.750 24.345 1.00 89.38 96 GLU A CA 1
ATOM 771 C C . GLU A 1 96 ? -22.727 2.704 25.318 1.00 89.38 96 GLU A C 1
ATOM 773 O O . GLU A 1 96 ? -22.730 2.922 26.532 1.00 89.38 96 GLU A O 1
ATOM 778 N N . MET A 1 97 ? -23.094 1.518 24.823 1.00 85.69 97 MET A N 1
ATOM 779 C CA . MET A 1 97 ? -23.553 0.412 25.670 1.00 85.69 97 MET A CA 1
ATOM 780 C C . MET A 1 97 ? -22.481 -0.062 26.659 1.00 85.69 97 MET A C 1
ATOM 782 O O . MET A 1 97 ? -22.772 -0.278 27.838 1.00 85.69 97 MET A O 1
ATOM 786 N N . ILE A 1 98 ? -21.228 -0.196 26.211 1.00 88.94 98 ILE A N 1
ATOM 787 C CA . ILE A 1 98 ? -20.106 -0.563 27.088 1.00 88.94 98 ILE A CA 1
ATOM 788 C C . ILE A 1 98 ? -19.878 0.512 28.155 1.00 88.94 98 ILE A C 1
ATOM 790 O O . ILE A 1 98 ? -19.563 0.184 29.300 1.00 88.94 98 ILE A O 1
ATOM 794 N N . GLN A 1 99 ? -20.006 1.789 27.799 1.00 88.12 99 GLN A N 1
ATOM 795 C CA . GLN A 1 99 ? -19.808 2.890 28.735 1.00 88.12 99 GLN A CA 1
ATOM 796 C C . GLN A 1 99 ? -20.889 2.905 29.822 1.00 88.12 99 GLN A C 1
ATOM 798 O O . GLN A 1 99 ? -20.549 2.941 31.004 1.00 88.12 99 GLN A O 1
ATOM 803 N N . LEU A 1 100 ? -22.160 2.748 29.444 1.00 84.81 100 LEU A N 1
ATOM 804 C CA . LEU A 1 100 ? -23.277 2.632 30.386 1.00 84.81 100 LEU A CA 1
ATOM 805 C C . LEU A 1 100 ? -23.123 1.433 31.330 1.00 84.81 100 LEU A C 1
ATOM 807 O O . LEU A 1 100 ? -23.341 1.555 32.534 1.00 84.81 100 LEU A O 1
ATOM 811 N N . GLN A 1 101 ? -22.705 0.275 30.811 1.00 85.75 101 GLN A N 1
ATOM 812 C CA . GLN A 1 101 ? -22.440 -0.896 31.653 1.00 85.75 101 GLN A CA 1
ATOM 813 C C . GLN A 1 101 ? -21.291 -0.660 32.638 1.00 85.75 101 GLN A C 1
ATOM 815 O O . GLN A 1 101 ? -21.364 -1.099 33.785 1.00 85.75 101 GLN A O 1
ATOM 820 N N . LYS A 1 102 ? -20.227 0.032 32.214 1.00 84.44 102 LYS A N 1
ATOM 821 C CA . LYS A 1 102 ? -19.118 0.388 33.108 1.00 84.44 102 LYS A CA 1
ATOM 822 C C . LYS A 1 102 ? -19.568 1.322 34.224 1.00 84.44 102 LYS A C 1
ATOM 824 O O . LYS A 1 102 ? -19.188 1.084 35.363 1.00 84.44 102 LYS A O 1
ATOM 829 N N . GLU A 1 103 ? -20.383 2.326 33.915 1.00 83.38 103 GLU A N 1
ATOM 830 C CA . GLU A 1 103 ? -20.915 3.264 34.910 1.00 83.38 103 GLU A CA 1
ATOM 831 C C . GLU A 1 103 ? -21.773 2.541 35.964 1.00 83.38 103 GLU A C 1
ATOM 833 O O . GLU A 1 103 ? -21.556 2.718 37.164 1.00 83.38 103 GLU A O 1
ATOM 838 N N . GLN A 1 104 ? -22.640 1.614 35.538 1.00 74.94 104 GLN A N 1
ATOM 839 C CA . GLN A 1 104 ? -23.459 0.787 36.440 1.00 74.94 104 GLN A CA 1
ATOM 840 C C . GLN A 1 104 ? -22.643 -0.155 37.342 1.00 74.94 104 GLN A C 1
ATOM 842 O O . GLN A 1 104 ? -23.074 -0.486 38.449 1.00 74.94 104 GLN A O 1
ATOM 847 N N . LEU A 1 105 ? -21.475 -0.605 36.876 1.00 72.44 105 LEU A N 1
ATOM 848 C CA . LEU A 1 105 ? -20.553 -1.438 37.655 1.00 72.44 105 LEU A CA 1
ATOM 849 C C . LEU A 1 105 ? -19.692 -0.625 38.627 1.00 72.44 105 LEU A C 1
ATOM 851 O O . LEU A 1 105 ? -19.174 -1.196 39.579 1.00 72.44 105 LEU A O 1
ATOM 855 N N . THR A 1 106 ? -19.512 0.675 38.387 1.00 71.81 106 THR A N 1
ATOM 856 C CA . THR A 1 106 ? -18.770 1.568 39.291 1.00 71.81 106 THR A CA 1
ATOM 857 C C . THR A 1 106 ? -19.632 2.200 40.385 1.00 71.81 106 THR A C 1
ATOM 859 O O . THR A 1 106 ? -19.074 2.668 41.374 1.00 71.81 106 THR A O 1
ATOM 862 N N . GLU A 1 107 ? -20.961 2.227 40.228 1.00 59.31 107 GLU A N 1
ATOM 863 C CA . GLU A 1 107 ? -21.905 2.743 41.239 1.00 59.31 107 GLU A CA 1
ATOM 864 C C . GLU A 1 107 ? -22.441 1.679 42.228 1.00 59.31 107 GLU A C 1
ATOM 866 O O . GLU A 1 107 ? -23.114 2.050 43.192 1.00 59.31 107 GLU A O 1
ATOM 871 N N . ASN A 1 108 ? -22.132 0.387 42.038 1.00 50.28 108 ASN A N 1
ATOM 872 C CA . ASN A 1 108 ? -22.357 -0.686 43.030 1.00 50.28 108 ASN A CA 1
ATOM 873 C C . ASN A 1 108 ? -21.072 -1.031 43.790 1.00 50.28 108 ASN A C 1
ATOM 875 O O . ASN A 1 108 ? -21.186 -1.404 44.980 1.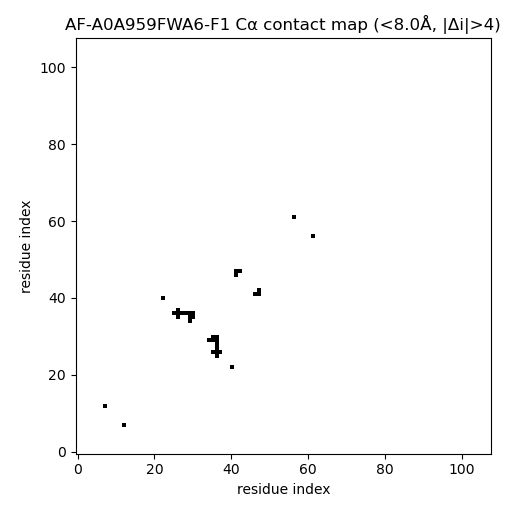00 50.28 108 ASN A O 1
#

Sequence (108 aa):
MPRRRMRITGFARFVLFLIIVVPLTYIGVSYYKGEDGLQNIKDLLGIEQQPTEKKTVDPTVEEALLEDQIRTMEAELEAQQGKIEEMEAEVQELKEMIQLQKEQLTEN

pLDDT: mean 76.82, std 13.41, range [42.88, 95.06]

Secondary structure (DSSP, 8-state):
---------HHHHHHHHHHHHHHHHHHHHHHHHT--HHHHHHHHTT------------HHHHHHHHHHHHHHHHHHHHHHHHHHHHHHHHHHHHHHHHHHHHHHHH--

Solvent-accessible surface area (backbone atoms only — not comparable to full-atom values): 6396 Å² total; per-residue (Å²): 134,86,83,80,78,82,78,80,47,75,64,56,56,50,53,58,46,44,70,55,48,52,59,52,50,48,33,55,53,22,55,74,69,74,41,66,31,69,58,55,48,33,60,74,68,65,55,67,71,72,77,70,76,79,70,85,66,58,67,74,57,53,53,54,53,50,52,51,49,51,52,52,51,52,54,51,50,53,54,49,50,53,51,49,54,54,51,51,50,52,53,50,53,52,51,52,54,54,50,55,54,50,52,62,64,71,77,110

Radius of gyration: 26.22 Å; Cα contacts (8 Å, |Δi|>4): 17; chains: 1; bounding box: 64×32×76 Å

Foldseek 3Di:
DDDDDDDQDPVNVVVVVCVPVVLVVQCVVCVVVVHRSVVVVCVVVVVPPPPPPPPCDPVVVVVVVVVVVVVVVVVVVVVVVVVVVVVVVVVVVVVVVVVVVVVVVVVD

Mean predicted aligned error: 17.16 Å